Protein AF-E5FCL6-F1 (afdb_monomer_lite)

Organism: Trichomonas vaginalis (NCBI:txid5722)

pLDDT: mean 92.23, std 3.63, range [74.81, 96.56]

Structure (mmCIF, N/CA/C/O backbone):
data_AF-E5FCL6-F1
#
_entry.id   AF-E5FCL6-F1
#
loop_
_atom_site.group_PDB
_atom_site.id
_atom_site.type_symbol
_atom_site.label_atom_id
_atom_site.label_alt_id
_atom_site.label_comp_id
_atom_site.label_asym_id
_atom_site.label_entity_id
_atom_site.label_seq_id
_atom_site.pdbx_PDB_ins_code
_atom_site.Cartn_x
_atom_site.Cartn_y
_atom_site.Cartn_z
_atom_site.occupancy
_atom_site.B_iso_or_equiv
_atom_site.auth_seq_id
_atom_site.auth_comp_id
_atom_site.auth_asym_id
_atom_site.auth_atom_id
_atom_site.pdbx_PDB_model_num
ATOM 1 N N . PRO A 1 1 ? 8.773 -12.853 6.997 1.00 82.12 1 PRO A N 1
ATOM 2 C CA . PRO A 1 1 ? 8.420 -11.426 6.879 1.00 82.12 1 PRO A CA 1
ATOM 3 C C . PRO A 1 1 ? 9.225 -10.743 5.768 1.00 82.12 1 PRO A C 1
ATOM 5 O O . PRO A 1 1 ? 10.446 -10.864 5.722 1.00 82.12 1 PRO A O 1
ATOM 8 N N . THR A 1 2 ? 8.526 -10.045 4.883 1.00 87.75 2 THR A N 1
ATOM 9 C CA . THR A 1 2 ? 9.073 -9.213 3.814 1.00 87.75 2 THR A CA 1
ATOM 10 C C . THR A 1 2 ? 9.007 -7.752 4.248 1.00 87.75 2 THR A C 1
ATOM 12 O O . THR A 1 2 ? 8.048 -7.330 4.899 1.00 87.75 2 THR A O 1
ATOM 15 N N . LEU A 1 3 ? 10.041 -6.982 3.911 1.00 92.31 3 LEU A N 1
ATOM 16 C CA . LEU A 1 3 ? 10.033 -5.534 4.080 1.00 92.31 3 LEU A CA 1
ATOM 17 C C . LEU A 1 3 ? 9.366 -4.902 2.860 1.00 92.31 3 LEU A C 1
ATOM 19 O O . LEU A 1 3 ? 9.896 -4.984 1.755 1.00 92.31 3 LEU A O 1
ATOM 23 N N . ILE A 1 4 ? 8.215 -4.271 3.061 1.00 92.44 4 I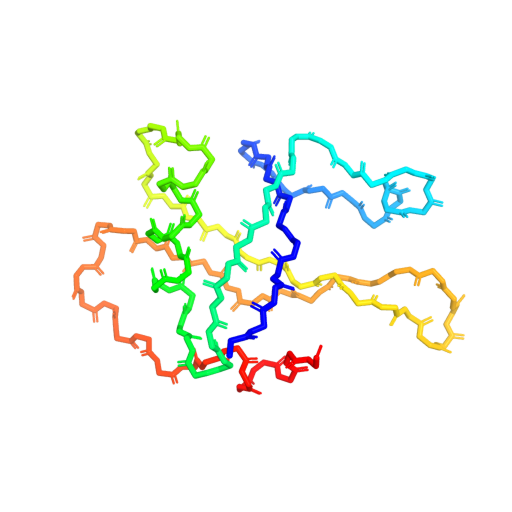LE A N 1
ATOM 24 C CA . ILE A 1 4 ? 7.489 -3.549 2.020 1.00 92.44 4 ILE A CA 1
ATOM 25 C C . ILE A 1 4 ? 7.795 -2.064 2.153 1.00 92.44 4 ILE A C 1
ATOM 27 O O . ILE A 1 4 ? 7.647 -1.478 3.227 1.00 92.44 4 ILE A O 1
ATOM 31 N N . ARG A 1 5 ? 8.200 -1.450 1.043 1.00 94.25 5 ARG A N 1
ATOM 32 C CA . ARG A 1 5 ? 8.307 0.002 0.922 1.00 94.25 5 ARG A CA 1
ATOM 33 C C . ARG A 1 5 ? 6.960 0.551 0.467 1.00 94.25 5 ARG A C 1
ATOM 35 O O . ARG A 1 5 ? 6.436 0.132 -0.560 1.00 94.25 5 ARG A O 1
ATOM 42 N N . THR A 1 6 ? 6.399 1.460 1.249 1.00 94.19 6 THR A N 1
ATOM 43 C CA . THR A 1 6 ? 5.073 2.042 1.023 1.00 94.19 6 THR A CA 1
ATOM 44 C C . THR A 1 6 ? 5.189 3.543 0.817 1.00 94.19 6 THR A C 1
ATOM 46 O O . THR A 1 6 ? 5.989 4.202 1.481 1.00 94.19 6 THR A O 1
ATOM 49 N N . PHE A 1 7 ? 4.375 4.068 -0.092 1.00 95.06 7 PHE A N 1
ATOM 50 C CA . PHE A 1 7 ? 4.265 5.489 -0.413 1.00 95.06 7 PHE A CA 1
ATOM 51 C C . PHE A 1 7 ? 2.812 5.898 -0.221 1.00 95.06 7 PHE A C 1
ATOM 53 O O . PHE A 1 7 ? 1.914 5.116 -0.543 1.00 95.06 7 PHE A O 1
ATOM 60 N N . PHE A 1 8 ? 2.569 7.084 0.325 1.00 92.00 8 PHE A N 1
ATOM 61 C CA . PHE A 1 8 ? 1.216 7.513 0.666 1.00 92.00 8 PHE A CA 1
ATOM 62 C C . PHE A 1 8 ? 0.995 8.982 0.342 1.00 92.00 8 PHE A C 1
ATOM 64 O O . PHE A 1 8 ? 1.825 9.846 0.611 1.00 92.00 8 PHE A O 1
ATOM 71 N N . GLN A 1 9 ? -0.191 9.251 -0.189 1.00 93.25 9 GLN A N 1
ATOM 72 C CA . GLN A 1 9 ? -0.656 10.569 -0.573 1.00 93.25 9 GLN A CA 1
ATOM 73 C C . GLN A 1 9 ? -2.121 10.709 -0.156 1.00 93.25 9 GLN A C 1
ATOM 75 O O . GLN A 1 9 ? -2.874 9.735 -0.126 1.00 93.25 9 GLN A O 1
ATOM 80 N N . LYS A 1 10 ? -2.514 11.928 0.218 1.00 92.50 10 LYS A N 1
ATOM 81 C CA . LYS A 1 10 ? -3.903 12.243 0.545 1.00 92.50 10 LYS A CA 1
ATOM 82 C C . LYS A 1 10 ? -4.683 12.529 -0.741 1.00 92.50 10 LYS A C 1
ATOM 84 O O . LYS A 1 10 ? -4.160 13.179 -1.644 1.00 92.50 10 LYS A O 1
ATOM 89 N N . ASP A 1 11 ? -5.925 12.061 -0.794 1.00 91.06 11 ASP A N 1
ATOM 90 C CA . ASP A 1 11 ? -6.924 12.308 -1.844 1.00 91.06 11 ASP A CA 1
ATOM 91 C C . ASP A 1 11 ? -6.625 11.701 -3.234 1.00 91.06 11 ASP A C 1
ATOM 93 O O . ASP A 1 11 ? -7.557 11.530 -4.012 1.00 91.06 11 ASP A O 1
ATOM 97 N N . ASN A 1 12 ? -5.375 11.341 -3.559 1.00 93.12 12 ASN A N 1
ATOM 98 C CA . ASN A 1 12 ? -4.975 10.750 -4.846 1.00 93.12 12 ASN A CA 1
ATOM 99 C C . ASN A 1 12 ? -3.794 9.772 -4.707 1.00 93.12 12 ASN A C 1
ATOM 101 O O . ASN A 1 12 ? -3.120 9.748 -3.680 1.00 93.12 12 ASN A O 1
ATOM 105 N N . HIS A 1 13 ? -3.517 9.006 -5.769 1.00 95.50 13 HIS A N 1
ATOM 106 C CA . HIS A 1 13 ? -2.291 8.215 -5.913 1.00 95.50 13 HIS A CA 1
ATOM 107 C C . HIS A 1 13 ? -1.184 8.998 -6.625 1.00 95.50 13 HIS A C 1
ATOM 109 O O . HIS A 1 13 ? -1.461 9.803 -7.516 1.00 95.50 13 HIS A O 1
ATOM 115 N N . HIS A 1 14 ? 0.064 8.665 -6.292 1.00 95.19 14 HIS A N 1
ATOM 116 C CA . HIS A 1 14 ? 1.235 9.055 -7.072 1.00 95.19 14 HIS A CA 1
ATOM 117 C C . HIS A 1 14 ? 1.114 8.584 -8.523 1.00 95.19 14 HIS A C 1
ATOM 119 O O . HIS A 1 14 ? 0.502 7.556 -8.814 1.00 95.19 14 HIS A O 1
ATOM 125 N N . THR A 1 15 ? 1.744 9.309 -9.437 1.00 93.69 15 THR A N 1
ATOM 126 C CA . THR A 1 15 ? 1.825 8.919 -10.845 1.00 93.69 15 THR A CA 1
ATOM 127 C C . THR A 1 15 ? 3.056 8.056 -11.116 1.00 93.69 15 THR A C 1
ATOM 129 O O . THR A 1 15 ? 4.098 8.215 -10.485 1.00 93.69 15 THR A O 1
ATOM 132 N N . VAL A 1 16 ? 2.982 7.181 -12.124 1.00 93.25 16 VAL A N 1
ATOM 133 C CA . VAL A 1 16 ? 4.118 6.356 -12.588 1.00 93.25 16 VAL A CA 1
ATOM 134 C C . VAL A 1 16 ? 5.366 7.201 -12.896 1.00 93.25 16 VAL A C 1
ATOM 136 O O . VAL A 1 16 ? 6.490 6.775 -12.632 1.00 93.25 16 VAL A O 1
ATOM 139 N N . ALA A 1 17 ? 5.175 8.413 -13.425 1.00 90.75 17 ALA A N 1
ATOM 140 C CA . ALA A 1 17 ? 6.260 9.321 -13.786 1.00 90.75 17 ALA A CA 1
ATOM 141 C C . ALA A 1 17 ? 7.084 9.792 -12.576 1.00 90.75 17 ALA A C 1
ATOM 143 O O . ALA A 1 17 ? 8.277 10.057 -12.727 1.00 90.75 17 ALA A O 1
ATOM 144 N N . GLU A 1 18 ? 6.481 9.871 -11.386 1.00 91.94 18 GLU A N 1
ATOM 145 C CA . GLU A 1 18 ? 7.200 10.237 -10.161 1.00 91.94 18 GLU A CA 1
ATOM 146 C C . GLU A 1 18 ? 8.259 9.178 -9.835 1.00 91.94 18 GLU A C 1
ATOM 148 O O . GLU A 1 18 ? 9.430 9.516 -9.683 1.00 91.94 18 GLU A O 1
ATOM 153 N N . PHE A 1 19 ? 7.903 7.891 -9.906 1.00 91.31 19 PHE A N 1
ATOM 154 C CA . PHE A 1 19 ? 8.816 6.769 -9.644 1.00 91.31 19 PHE A CA 1
ATOM 155 C C . PHE A 1 19 ? 10.003 6.680 -10.617 1.00 91.31 19 PHE A C 1
ATOM 157 O O . PHE A 1 19 ? 10.999 6.023 -10.314 1.00 91.31 19 PHE A O 1
ATOM 164 N N . ALA A 1 20 ? 9.924 7.320 -11.787 1.00 85.88 20 ALA A N 1
ATOM 165 C CA . ALA A 1 20 ? 10.994 7.300 -12.783 1.00 85.88 20 ALA A CA 1
ATOM 166 C C . ALA A 1 20 ? 12.165 8.246 -12.455 1.00 85.88 20 ALA A C 1
ATOM 168 O O . ALA A 1 20 ? 13.273 8.013 -12.934 1.00 85.88 20 ALA A O 1
ATOM 169 N N . LYS A 1 21 ? 11.937 9.311 -11.671 1.00 80.88 21 LYS A N 1
ATOM 170 C CA . LYS A 1 21 ? 12.989 10.268 -11.279 1.00 80.88 21 LYS A CA 1
ATOM 171 C C . LYS A 1 21 ? 13.509 9.989 -9.878 1.00 80.88 21 LYS A C 1
ATOM 173 O O . LYS A 1 21 ? 14.685 9.691 -9.703 1.00 80.88 21 LYS A O 1
ATOM 178 N N . GLU A 1 22 ? 12.621 10.110 -8.900 1.00 84.56 22 GLU A N 1
ATOM 179 C CA . GLU A 1 22 ? 12.903 9.952 -7.478 1.00 84.56 22 GLU A CA 1
ATOM 180 C C . GLU A 1 22 ? 11.683 9.308 -6.826 1.00 84.56 22 GLU A C 1
ATOM 182 O O . GLU A 1 22 ? 10.546 9.617 -7.172 1.00 84.56 22 GLU A O 1
ATOM 187 N N . PHE A 1 23 ? 11.899 8.397 -5.881 1.00 88.19 23 PHE A N 1
ATOM 188 C CA . PHE A 1 23 ? 10.778 7.776 -5.186 1.00 88.19 23 PHE A CA 1
ATOM 189 C C . PHE A 1 23 ? 9.966 8.831 -4.412 1.00 88.19 23 PHE A C 1
ATOM 191 O O . PHE A 1 23 ? 10.576 9.666 -3.736 1.00 88.19 23 PHE A O 1
ATOM 198 N N . PRO A 1 24 ? 8.619 8.805 -4.485 1.00 91.31 24 PRO A N 1
ATOM 199 C CA . PRO A 1 24 ? 7.792 9.810 -3.831 1.00 91.31 24 PRO A CA 1
ATOM 200 C C . PRO A 1 24 ? 7.981 9.863 -2.313 1.00 91.31 24 PRO A C 1
ATOM 202 O O . PRO A 1 24 ? 8.410 8.903 -1.677 1.00 91.31 24 PRO A O 1
ATOM 205 N N . SER A 1 25 ? 7.611 10.998 -1.724 1.00 89.56 25 SER A N 1
ATOM 206 C CA . SER A 1 25 ? 7.538 11.190 -0.275 1.00 89.56 25 SER A CA 1
ATOM 207 C C . SER A 1 25 ? 6.141 11.677 0.114 1.00 89.56 25 SER A C 1
ATOM 209 O O . SER A 1 25 ? 5.543 12.442 -0.647 1.00 89.56 25 SER A O 1
ATOM 211 N N . PRO A 1 26 ?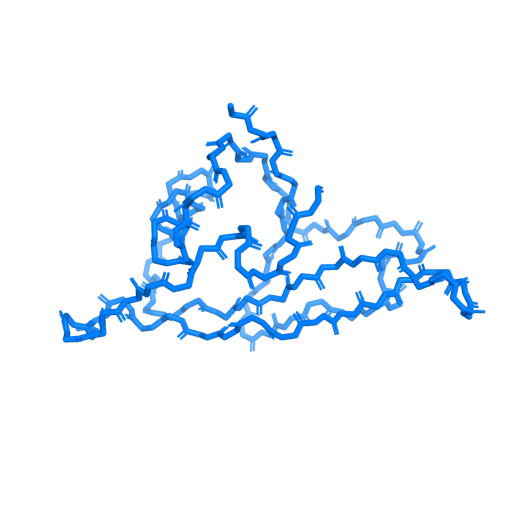 5.636 11.324 1.307 1.00 91.44 26 PRO A N 1
ATOM 212 C CA . PRO A 1 26 ? 6.285 10.520 2.352 1.00 91.44 26 PRO A CA 1
ATOM 213 C C . PRO A 1 26 ? 6.322 9.003 2.066 1.00 91.44 26 PRO A C 1
ATOM 215 O O . PRO A 1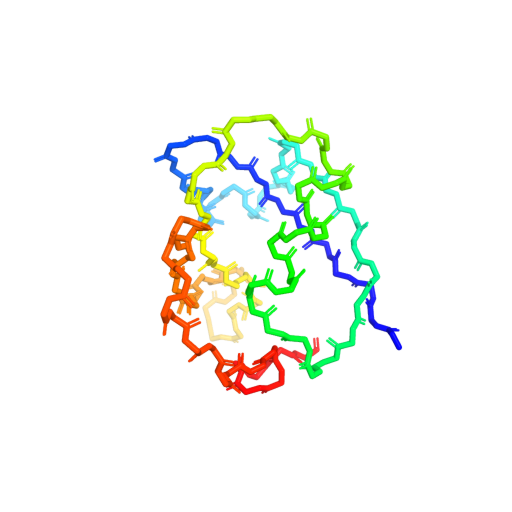 26 ? 5.438 8.451 1.412 1.00 91.44 26 PRO A O 1
ATOM 218 N N . GLU A 1 27 ? 7.350 8.332 2.598 1.00 93.00 27 GLU A N 1
ATOM 219 C CA . GLU A 1 27 ? 7.513 6.874 2.538 1.00 93.00 27 GLU A CA 1
ATOM 220 C C . GLU A 1 27 ? 7.544 6.235 3.933 1.00 93.00 27 GLU A C 1
ATOM 222 O O . GLU A 1 27 ? 7.913 6.871 4.923 1.00 93.00 27 GLU A O 1
ATOM 227 N N . ALA A 1 28 ? 7.188 4.954 4.010 1.00 92.44 28 ALA A N 1
ATOM 228 C CA . ALA A 1 28 ? 7.330 4.141 5.212 1.00 92.44 28 ALA A CA 1
ATOM 229 C C . ALA A 1 28 ? 7.699 2.700 4.860 1.00 92.44 28 ALA A C 1
ATOM 231 O O . ALA A 1 28 ? 7.308 2.167 3.818 1.00 92.44 28 ALA A O 1
ATOM 232 N N . TYR A 1 29 ? 8.416 2.053 5.772 1.00 93.69 29 TYR A N 1
ATOM 233 C CA . TYR A 1 29 ? 8.820 0.660 5.648 1.00 93.69 29 TYR A CA 1
ATOM 234 C C . TYR A 1 29 ? 7.989 -0.198 6.596 1.00 93.69 29 TYR A C 1
ATOM 236 O O . TYR A 1 29 ? 7.985 0.027 7.807 1.00 93.69 29 TYR A O 1
ATOM 244 N N . VAL A 1 30 ? 7.285 -1.178 6.039 1.00 92.88 30 VAL A N 1
ATOM 245 C CA . VAL A 1 30 ? 6.375 -2.061 6.768 1.00 92.88 30 VAL A CA 1
ATOM 246 C C . VAL A 1 30 ? 6.893 -3.491 6.696 1.00 92.88 30 VAL A C 1
ATOM 248 O O . VAL A 1 30 ? 7.074 -4.038 5.612 1.00 92.88 30 VAL A O 1
ATOM 251 N N . TYR A 1 31 ? 7.107 -4.117 7.852 1.00 93.00 31 TYR A N 1
ATOM 252 C CA . TYR A 1 31 ? 7.358 -5.555 7.922 1.00 93.00 31 TYR A CA 1
ATOM 253 C C . TYR A 1 31 ? 6.028 -6.302 7.947 1.00 93.00 31 TYR A C 1
ATOM 255 O O . TYR A 1 31 ? 5.235 -6.117 8.869 1.00 93.00 31 TYR A O 1
ATOM 263 N N . THR A 1 32 ? 5.799 -7.162 6.958 1.00 93.38 32 THR A N 1
ATOM 264 C CA . THR A 1 32 ? 4.592 -7.994 6.888 1.00 93.38 32 THR A CA 1
ATOM 265 C C . THR A 1 32 ? 4.889 -9.360 6.273 1.00 93.38 32 THR A C 1
ATOM 267 O O . THR A 1 32 ? 6.022 -9.651 5.891 1.00 93.38 32 THR A O 1
ATOM 270 N N . TRP A 1 33 ? 3.895 -10.233 6.216 1.00 93.12 33 TRP A N 1
ATOM 271 C CA . TRP A 1 33 ? 3.965 -11.532 5.556 1.00 93.12 33 TRP A CA 1
ATOM 272 C C . TRP A 1 33 ? 3.176 -11.505 4.242 1.00 93.12 33 TRP A C 1
ATOM 274 O O . TRP A 1 33 ? 2.371 -10.603 4.015 1.00 93.12 33 TRP A O 1
ATOM 284 N N . LYS A 1 34 ? 3.450 -12.459 3.345 1.00 91.31 34 LYS A N 1
ATOM 285 C CA . LYS A 1 34 ? 2.795 -12.520 2.027 1.00 91.31 34 LYS A CA 1
ATOM 286 C C . LYS A 1 34 ? 1.313 -12.908 2.117 1.00 91.31 34 LYS A C 1
ATOM 288 O O . LYS A 1 34 ? 0.544 -12.581 1.223 1.00 91.31 34 LYS A O 1
ATOM 293 N N . ASP A 1 35 ? 0.906 -13.544 3.209 1.00 93.69 35 ASP A N 1
ATOM 294 C CA . ASP A 1 35 ? -0.481 -13.895 3.519 1.00 93.69 35 ASP A CA 1
ATOM 295 C C . ASP A 1 35 ? -1.288 -12.728 4.116 1.00 93.69 35 ASP A C 1
ATOM 297 O O . ASP A 1 35 ? -2.476 -12.886 4.376 1.00 93.69 35 ASP A O 1
ATOM 301 N N . ALA A 1 36 ? -0.689 -11.545 4.291 1.00 94.50 36 ALA A N 1
ATOM 302 C CA . ALA A 1 36 ? -1.410 -10.377 4.782 1.00 94.50 36 ALA A CA 1
ATOM 303 C C . ALA A 1 36 ? -2.437 -9.865 3.761 1.00 94.50 36 ALA A C 1
ATOM 305 O O . ALA A 1 36 ? -2.156 -9.768 2.563 1.00 94.50 36 ALA A O 1
ATOM 306 N N . THR A 1 37 ? -3.608 -9.476 4.255 1.00 95.69 37 THR A N 1
ATOM 307 C CA . THR A 1 37 ? -4.671 -8.798 3.492 1.00 95.69 37 THR A CA 1
ATOM 308 C C . THR A 1 37 ? -4.436 -7.284 3.410 1.00 95.69 37 THR A C 1
ATOM 310 O O . THR A 1 37 ? -3.653 -6.716 4.183 1.00 95.69 37 THR A O 1
ATOM 313 N N . LEU A 1 38 ? -5.135 -6.581 2.508 1.00 95.50 38 LEU A N 1
ATOM 314 C CA . LEU A 1 38 ? -5.041 -5.117 2.421 1.00 95.50 38 LEU A CA 1
ATOM 315 C C . LEU A 1 38 ? -5.612 -4.442 3.677 1.00 95.50 38 LEU A C 1
ATOM 317 O O . LEU A 1 38 ? -5.091 -3.415 4.117 1.00 95.50 38 LEU A O 1
ATOM 321 N N . ARG A 1 39 ? -6.629 -5.028 4.315 1.00 95.12 39 ARG A N 1
ATOM 322 C CA . ARG A 1 39 ? -7.151 -4.579 5.614 1.00 95.12 39 ARG A CA 1
ATOM 323 C C . ARG A 1 39 ? -6.101 -4.657 6.724 1.00 95.12 39 ARG A C 1
ATOM 325 O O . ARG A 1 39 ? -5.910 -3.684 7.455 1.00 95.12 39 ARG A O 1
ATOM 332 N N . GLU A 1 40 ? -5.380 -5.767 6.854 1.00 94.19 40 GLU A N 1
ATOM 333 C CA . GLU A 1 40 ? -4.296 -5.883 7.845 1.00 94.19 40 GLU A CA 1
ATOM 334 C C . GLU A 1 40 ? -3.145 -4.917 7.544 1.00 94.19 40 GLU A C 1
ATOM 336 O O . GLU A 1 40 ? -2.596 -4.271 8.452 1.00 94.19 40 GLU A O 1
ATOM 341 N N . LEU A 1 41 ? -2.818 -4.766 6.258 1.00 94.50 41 LEU A N 1
ATOM 342 C CA . LEU A 1 41 ? -1.824 -3.808 5.798 1.00 94.50 41 LEU A CA 1
ATOM 343 C C . LEU A 1 41 ? -2.247 -2.366 6.118 1.00 94.50 41 LEU A C 1
ATOM 345 O O . LEU A 1 41 ? -1.418 -1.590 6.591 1.00 94.50 41 LEU A O 1
ATOM 349 N N . SER A 1 42 ? -3.532 -2.031 5.971 1.00 94.69 42 SER A N 1
ATOM 350 C CA . SER A 1 42 ? -4.099 -0.713 6.291 1.00 94.69 42 SER A CA 1
ATOM 351 C C . SER A 1 42 ? -3.808 -0.313 7.734 1.00 94.69 42 SER A C 1
ATOM 353 O O . SER A 1 42 ? -3.209 0.733 7.985 1.00 94.69 42 SER A O 1
ATOM 355 N N . TYR A 1 43 ? -4.150 -1.172 8.699 1.00 94.06 43 TYR A N 1
ATOM 356 C CA . TYR A 1 43 ? -3.894 -0.886 10.113 1.00 94.06 43 TYR A CA 1
ATOM 357 C C . TYR A 1 43 ? -2.402 -0.733 10.419 1.00 94.06 43 TYR A C 1
ATOM 359 O O . TYR A 1 43 ? -2.012 0.069 11.273 1.00 94.06 43 TYR A O 1
ATOM 367 N N . THR A 1 44 ? -1.554 -1.492 9.729 1.00 94.31 44 THR A N 1
ATOM 368 C CA . THR A 1 44 ? -0.103 -1.425 9.912 1.00 94.31 44 THR A CA 1
ATOM 369 C C . THR A 1 44 ? 0.484 -0.140 9.332 1.00 94.31 44 THR A C 1
ATOM 371 O O . THR A 1 44 ? 1.290 0.510 10.003 1.00 94.31 44 THR A O 1
ATOM 374 N N . ILE A 1 45 ? 0.038 0.283 8.148 1.00 93.88 45 ILE A N 1
ATOM 375 C CA . ILE A 1 45 ? 0.438 1.550 7.524 1.00 93.88 45 ILE A CA 1
ATOM 376 C C . ILE A 1 45 ? 0.006 2.732 8.390 1.00 93.88 45 ILE A C 1
ATOM 378 O O . ILE A 1 45 ? 0.846 3.565 8.718 1.00 93.88 45 ILE A O 1
ATOM 382 N N . ILE A 1 46 ? -1.258 2.779 8.829 1.00 94.69 46 ILE A N 1
ATOM 383 C CA . ILE A 1 46 ? -1.785 3.877 9.659 1.00 94.69 46 ILE A CA 1
ATOM 384 C C . ILE A 1 46 ? -0.929 4.070 10.913 1.00 94.69 46 ILE A C 1
ATOM 386 O O . ILE A 1 46 ? -0.525 5.191 11.221 1.00 94.69 46 ILE A O 1
ATOM 390 N N . ARG A 1 47 ? -0.589 2.975 11.609 1.00 93.81 47 ARG A N 1
ATOM 391 C CA . ARG A 1 47 ? 0.279 3.021 12.796 1.00 93.81 47 ARG A CA 1
ATOM 392 C C . ARG A 1 47 ? 1.702 3.473 12.468 1.00 93.81 47 ARG A C 1
ATOM 394 O O . ARG A 1 47 ? 2.265 4.276 13.207 1.00 93.81 47 ARG A O 1
ATOM 401 N N . THR A 1 48 ? 2.280 2.963 11.382 1.00 91.88 48 THR A N 1
ATOM 402 C CA . THR A 1 48 ? 3.681 3.224 11.009 1.00 91.88 48 THR A CA 1
ATOM 403 C C . THR A 1 48 ? 3.878 4.662 10.531 1.00 91.88 48 THR A C 1
ATOM 405 O O . THR A 1 48 ? 4.801 5.342 10.974 1.00 91.88 48 THR A O 1
ATOM 408 N N . ALA A 1 49 ? 2.975 5.147 9.680 1.00 90.12 49 ALA A N 1
ATOM 409 C CA . ALA A 1 49 ? 2.985 6.501 9.136 1.00 90.12 49 ALA A CA 1
ATOM 410 C C . ALA A 1 49 ? 2.303 7.535 10.055 1.00 90.12 49 ALA A C 1
ATOM 412 O O . ALA A 1 49 ? 2.282 8.719 9.728 1.00 90.12 49 ALA A O 1
ATOM 413 N N . LYS A 1 50 ? 1.771 7.107 11.212 1.00 91.81 50 LYS A N 1
ATOM 414 C CA . LYS A 1 50 ? 1.062 7.950 12.195 1.00 91.81 50 LYS A CA 1
ATOM 415 C C . LYS A 1 50 ? -0.069 8.771 11.563 1.00 91.81 50 LYS A C 1
ATOM 417 O O . LYS A 1 50 ? -0.240 9.948 11.877 1.00 91.81 50 LYS A O 1
ATOM 422 N N . LEU A 1 51 ? -0.821 8.148 10.659 1.00 90.56 51 LEU A N 1
ATOM 423 C CA . LEU A 1 51 ? -1.950 8.790 9.991 1.00 90.56 51 LEU A CA 1
ATOM 424 C C . LEU A 1 51 ? -3.135 8.884 10.961 1.00 90.56 51 LEU A C 1
ATOM 426 O O . LEU A 1 51 ? -3.416 7.934 11.692 1.00 90.56 51 LEU A O 1
ATOM 430 N N . SER A 1 52 ? -3.834 10.017 10.963 1.00 91.31 52 SER A N 1
ATOM 431 C CA . SER A 1 52 ? -5.052 10.232 11.751 1.00 91.31 52 SER A CA 1
ATOM 432 C C . SER A 1 52 ? -6.263 10.416 10.839 1.00 91.31 52 SER A C 1
ATOM 434 O O . SER A 1 52 ? -6.120 10.807 9.682 1.00 91.31 52 SER A O 1
ATOM 436 N N . ASP A 1 53 ? -7.452 10.121 11.369 1.00 90.62 53 ASP A N 1
ATOM 437 C CA . ASP A 1 53 ? -8.746 10.368 10.711 1.00 90.62 53 ASP A CA 1
ATOM 438 C C . ASP A 1 53 ? -8.896 9.717 9.323 1.00 90.62 53 ASP A C 1
ATOM 440 O O . ASP A 1 53 ? -9.605 10.215 8.446 1.00 90.62 53 ASP A O 1
ATOM 444 N N . VAL A 1 54 ? -8.226 8.580 9.116 1.00 94.38 54 VAL A N 1
ATOM 445 C CA . VAL A 1 54 ? -8.308 7.814 7.872 1.00 94.38 54 VAL A CA 1
ATOM 446 C C . VAL A 1 54 ? -9.565 6.951 7.895 1.00 94.38 54 VAL A C 1
ATOM 448 O O . VAL A 1 54 ? -9.719 6.111 8.776 1.00 94.38 54 VAL A O 1
ATOM 451 N N . LYS A 1 55 ? -10.447 7.154 6.914 1.00 94.94 55 LYS A N 1
ATOM 452 C CA . LYS A 1 55 ? -11.663 6.347 6.708 1.00 94.94 55 LYS A CA 1
ATOM 453 C C . LYS A 1 55 ? -11.467 5.285 5.633 1.00 94.94 55 LYS A C 1
ATOM 455 O O . LYS A 1 55 ? -11.886 4.147 5.793 1.00 94.94 55 LYS A O 1
ATOM 460 N N . THR A 1 56 ? -10.784 5.663 4.557 1.00 95.62 56 THR A N 1
ATOM 461 C CA . THR A 1 56 ? -10.575 4.821 3.380 1.00 95.62 56 THR A CA 1
ATOM 462 C C . THR A 1 56 ? -9.108 4.811 2.971 1.00 95.62 56 THR A C 1
ATOM 464 O O . THR A 1 56 ? -8.468 5.864 2.974 1.00 95.62 56 THR A O 1
ATOM 467 N N . LEU A 1 57 ? -8.590 3.652 2.562 1.00 96.12 57 LEU A N 1
ATOM 468 C CA . LEU A 1 57 ? -7.287 3.528 1.905 1.00 96.12 57 LEU A CA 1
ATOM 469 C C . LEU A 1 57 ? -7.449 2.830 0.561 1.00 96.12 57 LEU A C 1
ATOM 471 O O . LEU A 1 57 ? -7.937 1.706 0.504 1.00 96.12 57 LEU A O 1
ATOM 475 N N . SER A 1 58 ? -6.995 3.469 -0.510 1.00 96.38 58 SER A N 1
ATOM 476 C CA . SER A 1 58 ? -6.852 2.840 -1.820 1.00 96.38 58 SER A CA 1
ATOM 477 C C . SER A 1 58 ? -5.425 2.324 -2.006 1.00 96.38 58 SER A C 1
ATOM 479 O O . SER A 1 58 ? -4.460 2.935 -1.540 1.00 96.38 58 SER A O 1
ATOM 481 N N . PHE A 1 59 ? -5.280 1.189 -2.686 1.00 96.44 59 PHE A N 1
ATOM 482 C CA . PHE A 1 59 ? -4.014 0.481 -2.838 1.00 96.44 59 PHE A CA 1
ATOM 483 C C . PHE A 1 59 ? -3.646 0.311 -4.311 1.00 96.44 59 PHE A C 1
ATOM 485 O O . PHE A 1 59 ? -4.427 -0.193 -5.117 1.00 96.44 59 PHE A O 1
ATOM 492 N N . MET A 1 60 ? -2.411 0.691 -4.634 1.00 96.56 60 MET A N 1
ATOM 493 C CA . MET A 1 60 ? -1.769 0.442 -5.922 1.00 96.56 60 MET A CA 1
ATOM 494 C C . MET A 1 60 ? -0.449 -0.285 -5.673 1.00 96.56 60 MET A C 1
ATOM 496 O O . MET A 1 60 ? 0.317 0.112 -4.794 1.00 96.56 60 MET A O 1
ATOM 500 N N . MET A 1 61 ? -0.164 -1.319 -6.458 1.00 95.31 61 MET A N 1
ATOM 501 C CA . MET A 1 61 ? 1.148 -1.957 -6.498 1.00 95.31 61 MET A CA 1
ATOM 502 C C . MET A 1 61 ? 1.991 -1.312 -7.589 1.00 95.31 61 MET A C 1
ATOM 504 O O . MET A 1 61 ? 1.537 -1.184 -8.724 1.00 95.31 61 MET A O 1
ATOM 508 N N . VAL A 1 62 ? 3.220 -0.929 -7.255 1.00 94.56 62 VAL A N 1
ATOM 509 C CA . VAL A 1 62 ? 4.185 -0.399 -8.222 1.00 94.56 62 VAL A CA 1
ATOM 510 C C . VAL A 1 62 ? 5.199 -1.486 -8.526 1.00 94.56 62 VAL A C 1
ATOM 512 O O . VAL A 1 62 ? 5.912 -1.926 -7.626 1.00 94.56 62 VAL A O 1
ATOM 515 N N . ILE A 1 63 ? 5.269 -1.911 -9.785 1.00 93.75 63 ILE A N 1
ATOM 516 C CA . ILE A 1 63 ? 6.202 -2.950 -10.236 1.00 93.75 63 ILE A CA 1
ATOM 517 C C . ILE A 1 63 ? 6.985 -2.473 -11.463 1.00 93.75 63 ILE A C 1
ATOM 519 O O . ILE A 1 63 ? 6.508 -1.599 -12.195 1.00 93.75 63 ILE A O 1
ATOM 523 N N . PRO A 1 64 ? 8.181 -3.025 -11.722 1.00 93.12 64 PRO A N 1
ATOM 524 C CA . PRO A 1 64 ? 8.893 -2.761 -12.963 1.00 93.12 64 PRO A CA 1
ATOM 525 C C . PRO A 1 64 ? 8.044 -3.143 -14.182 1.00 93.12 64 PRO A C 1
ATOM 527 O O . PRO A 1 64 ? 7.416 -4.206 -14.220 1.00 93.12 64 PRO A O 1
ATOM 530 N N . ASN A 1 65 ? 8.033 -2.288 -15.203 1.00 93.62 65 ASN A N 1
ATOM 531 C CA . ASN A 1 65 ? 7.485 -2.649 -16.505 1.00 93.62 65 ASN A CA 1
ATOM 532 C C . ASN A 1 65 ? 8.591 -3.315 -17.330 1.00 93.62 65 ASN A C 1
ATOM 534 O O . ASN A 1 65 ? 9.469 -2.647 -17.870 1.00 93.62 65 ASN A O 1
ATOM 538 N N . MET A 1 66 ? 8.562 -4.647 -17.404 1.00 90.75 66 MET A N 1
ATOM 539 C CA . MET A 1 66 ? 9.600 -5.429 -18.088 1.00 90.75 66 MET A CA 1
ATOM 540 C C . MET A 1 66 ? 9.539 -5.306 -19.619 1.00 90.75 66 MET A C 1
ATOM 542 O O . MET A 1 66 ? 10.514 -5.639 -20.287 1.00 90.75 66 MET A O 1
ATOM 546 N N . THR A 1 67 ? 8.418 -4.831 -20.173 1.00 92.06 67 THR A N 1
ATOM 547 C CA . THR A 1 67 ? 8.211 -4.690 -21.622 1.00 92.06 67 THR A CA 1
ATOM 548 C C . THR A 1 67 ? 8.664 -3.322 -22.121 1.00 92.06 67 THR A C 1
ATOM 550 O O . THR A 1 67 ? 9.416 -3.235 -23.087 1.00 92.06 67 THR A O 1
ATOM 553 N N . GLU A 1 68 ? 8.212 -2.250 -21.470 1.00 90.00 68 GLU A N 1
ATOM 554 C CA . GLU A 1 68 ? 8.460 -0.866 -21.911 1.00 90.00 68 GLU A CA 1
ATOM 555 C C . GLU A 1 68 ? 9.617 -0.197 -21.150 1.00 90.00 68 GLU A C 1
ATOM 557 O O . GLU A 1 68 ? 10.087 0.872 -21.539 1.00 90.00 68 GLU A O 1
ATOM 562 N N . GLY A 1 69 ? 10.104 -0.831 -20.079 1.00 88.88 69 GLY A N 1
ATOM 563 C CA . GLY A 1 69 ? 11.009 -0.214 -19.117 1.00 88.88 69 GLY A CA 1
ATOM 564 C C . GLY A 1 69 ? 10.279 0.734 -18.158 1.00 88.88 69 GLY A C 1
ATOM 565 O O . GLY A 1 69 ? 9.127 1.114 -18.359 1.00 88.88 69 GLY A O 1
ATOM 566 N N . GLY A 1 70 ? 10.954 1.125 -17.077 1.00 91.50 70 GLY A N 1
ATOM 567 C CA . GLY A 1 70 ? 10.368 1.988 -16.049 1.00 91.50 70 GLY A CA 1
ATOM 568 C C . GLY A 1 70 ? 9.412 1.240 -15.119 1.00 91.50 70 GLY A C 1
ATOM 569 O O . GLY A 1 70 ? 9.690 0.112 -14.706 1.00 91.50 70 GLY A O 1
ATOM 570 N N . TRP A 1 71 ? 8.302 1.884 -14.764 1.00 93.94 71 TRP A N 1
ATOM 571 C CA . TRP A 1 71 ? 7.359 1.406 -13.752 1.00 93.94 71 TRP A CA 1
ATOM 572 C C . TRP A 1 71 ? 5.948 1.287 -14.322 1.00 93.94 71 TRP A C 1
ATOM 574 O O . TRP A 1 71 ? 5.586 1.979 -15.269 1.00 93.94 71 TRP A O 1
ATOM 584 N N . GLN A 1 72 ? 5.138 0.434 -13.713 1.00 94.75 72 GLN A N 1
ATOM 585 C CA . GLN A 1 72 ? 3.700 0.351 -13.943 1.00 94.75 72 GLN A CA 1
ATOM 586 C C . GLN A 1 72 ? 2.970 0.237 -12.605 1.00 94.75 72 GLN A C 1
ATOM 588 O O . GLN A 1 72 ? 3.554 -0.175 -11.599 1.00 94.75 72 GLN A O 1
ATOM 593 N N . MET A 1 73 ? 1.696 0.621 -12.604 1.00 94.62 73 MET A N 1
ATOM 594 C CA . MET A 1 73 ? 0.833 0.595 -11.429 1.00 94.62 73 MET A CA 1
ATOM 595 C C . MET A 1 73 ? -0.336 -0.356 -11.642 1.00 94.62 73 MET A C 1
ATOM 597 O O . MET A 1 73 ? -1.055 -0.243 -12.633 1.00 94.62 73 MET A O 1
ATOM 601 N N . LEU A 1 74 ? -0.531 -1.265 -10.692 1.00 95.00 74 LEU A N 1
ATOM 602 C CA . LEU A 1 74 ? -1.639 -2.211 -10.665 1.00 95.00 74 LEU A CA 1
ATOM 603 C C . LEU A 1 74 ? -2.587 -1.844 -9.526 1.00 95.00 74 LEU A C 1
ATOM 605 O O . LEU A 1 74 ? -2.158 -1.707 -8.382 1.00 95.00 74 LEU A O 1
ATOM 609 N N . ASN A 1 75 ? -3.873 -1.692 -9.830 1.00 95.06 75 ASN A N 1
ATOM 610 C CA . ASN A 1 75 ? -4.886 -1.410 -8.817 1.00 95.06 75 ASN A CA 1
ATOM 611 C C . ASN A 1 75 ? -5.187 -2.675 -8.006 1.00 95.06 75 ASN A C 1
ATOM 613 O O . ASN A 1 75 ? -5.580 -3.685 -8.586 1.00 95.06 75 ASN A O 1
ATOM 617 N N . LEU A 1 76 ? -5.015 -2.602 -6.684 1.00 94.75 76 LEU A N 1
ATOM 618 C CA . LEU A 1 76 ? -5.311 -3.708 -5.770 1.00 94.75 76 LEU A CA 1
ATOM 619 C C . LEU A 1 76 ? -6.694 -3.586 -5.128 1.00 94.75 76 LEU A C 1
ATOM 621 O O . LEU A 1 76 ? -7.267 -4.589 -4.725 1.00 94.75 76 LEU A O 1
ATOM 625 N N . GLY A 1 77 ? -7.241 -2.373 -5.036 1.00 94.12 77 GLY A N 1
ATOM 626 C CA . GLY A 1 77 ? -8.560 -2.130 -4.460 1.00 94.12 77 GLY A CA 1
ATOM 627 C C . GLY A 1 77 ? -8.584 -0.990 -3.452 1.00 94.12 77 GLY A C 1
ATOM 628 O O . GLY A 1 77 ? -7.666 -0.177 -3.351 1.00 94.12 77 GLY A O 1
ATOM 629 N N . THR A 1 78 ? -9.691 -0.889 -2.722 1.00 95.69 78 THR A N 1
ATOM 630 C CA . THR A 1 78 ? -9.912 0.140 -1.700 1.00 95.69 78 THR A CA 1
ATOM 631 C C . THR A 1 78 ? -10.548 -0.484 -0.471 1.00 95.69 78 THR A C 1
ATOM 633 O O . THR A 1 78 ? -11.497 -1.253 -0.585 1.00 95.69 78 THR A O 1
ATOM 636 N N . ILE A 1 79 ? -10.025 -0.122 0.695 1.00 96.44 79 ILE A N 1
ATOM 637 C CA . ILE A 1 79 ? -10.508 -0.540 2.003 1.00 96.44 79 ILE A CA 1
ATOM 638 C C . ILE A 1 79 ? -11.265 0.609 2.630 1.00 96.44 79 ILE A C 1
ATOM 640 O O . ILE A 1 79 ? -10.678 1.653 2.913 1.00 96.44 79 ILE A O 1
ATOM 644 N N . ASP A 1 80 ? -12.549 0.384 2.880 1.00 96.31 80 ASP A N 1
ATOM 645 C CA . ASP A 1 80 ? -13.314 1.159 3.843 1.00 96.31 80 ASP A CA 1
ATOM 646 C C . ASP A 1 80 ? -13.112 0.540 5.235 1.00 96.31 80 ASP A C 1
ATOM 648 O O . ASP A 1 80 ? -13.357 -0.651 5.463 1.00 96.31 80 ASP A O 1
ATOM 652 N N . LEU A 1 81 ? -12.578 1.335 6.161 1.00 94.12 81 LEU A N 1
ATOM 653 C CA . LEU A 1 81 ? -12.315 0.907 7.534 1.00 94.12 81 LEU A CA 1
ATOM 654 C C . LEU A 1 81 ? -13.585 0.900 8.390 1.00 94.12 81 LEU A C 1
ATOM 656 O O . LEU A 1 81 ? -13.585 0.271 9.447 1.00 94.12 81 LEU A O 1
ATOM 660 N N . GLU A 1 82 ? -14.645 1.581 7.951 1.00 93.81 82 GLU A N 1
ATOM 661 C CA . GLU A 1 82 ? -15.946 1.599 8.622 1.00 93.81 82 GLU A CA 1
ATOM 662 C C . GLU A 1 82 ? -16.827 0.410 8.180 1.00 93.81 82 GLU A C 1
ATOM 664 O O . GLU A 1 82 ? -17.737 0.012 8.913 1.00 93.81 82 GLU A O 1
ATOM 669 N N . ASP A 1 83 ? -16.531 -0.225 7.037 1.00 94.00 83 ASP A N 1
ATOM 670 C CA . ASP A 1 83 ? -17.255 -1.413 6.570 1.00 94.00 83 ASP A CA 1
ATOM 671 C C . ASP A 1 83 ? -16.815 -2.690 7.304 1.00 94.00 83 ASP A C 1
ATOM 673 O O . ASP A 1 83 ? -15.929 -3.433 6.881 1.00 94.00 83 ASP A O 1
ATOM 677 N N . MET A 1 84 ? -17.472 -2.999 8.416 1.00 85.50 84 MET A N 1
ATOM 678 C CA . MET A 1 84 ? -17.191 -4.210 9.195 1.00 85.50 84 MET A CA 1
ATOM 679 C C . MET A 1 84 ? -17.619 -5.516 8.503 1.00 85.50 84 MET A C 1
ATOM 681 O O . MET A 1 84 ? -17.230 -6.587 8.968 1.00 85.50 84 MET A O 1
ATOM 685 N N . ASN A 1 85 ? -18.390 -5.449 7.413 1.00 88.94 85 ASN A N 1
ATOM 686 C CA . ASN A 1 85 ? -18.877 -6.625 6.689 1.00 88.94 85 ASN A CA 1
ATOM 687 C C . ASN A 1 85 ? -17.953 -7.036 5.539 1.00 88.94 85 ASN A C 1
ATOM 689 O O . ASN A 1 85 ? -18.089 -8.148 5.024 1.00 88.94 85 ASN A O 1
ATOM 693 N N . LEU A 1 86 ? -17.016 -6.170 5.140 1.00 85.38 86 LEU A N 1
ATOM 694 C CA . LEU A 1 86 ? -16.016 -6.502 4.136 1.00 85.38 86 LEU A CA 1
ATOM 695 C C . LEU A 1 86 ? -15.093 -7.611 4.661 1.00 85.38 86 LEU A C 1
ATOM 697 O O . LEU A 1 86 ? -14.236 -7.385 5.521 1.00 85.38 86 LEU A O 1
ATOM 701 N N . VAL A 1 87 ? -15.269 -8.814 4.116 1.00 83.75 87 VAL A N 1
ATOM 702 C CA . VAL A 1 87 ? -14.373 -9.951 4.336 1.00 83.75 87 VAL A CA 1
ATOM 703 C C . VAL A 1 87 ? -13.364 -9.988 3.199 1.00 83.75 87 VAL A C 1
ATOM 705 O O . VAL A 1 87 ? -13.667 -10.434 2.092 1.00 83.75 87 VAL A O 1
ATOM 708 N N . GLU A 1 88 ? -12.152 -9.525 3.476 1.00 86.75 88 GLU A N 1
ATOM 709 C CA . GLU A 1 88 ? -11.043 -9.683 2.547 1.00 86.75 88 GLU A CA 1
ATOM 710 C C . GLU A 1 88 ? -10.432 -11.074 2.661 1.00 86.75 88 GLU A C 1
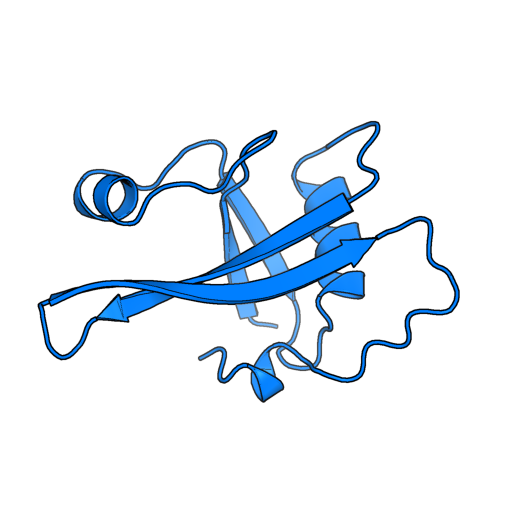ATOM 712 O O . GLU A 1 88 ? -10.093 -11.537 3.748 1.00 86.75 88 GLU A O 1
ATOM 717 N N . THR A 1 89 ? -10.286 -11.730 1.515 1.00 90.75 89 THR A N 1
ATOM 718 C CA . THR A 1 89 ? -9.644 -13.0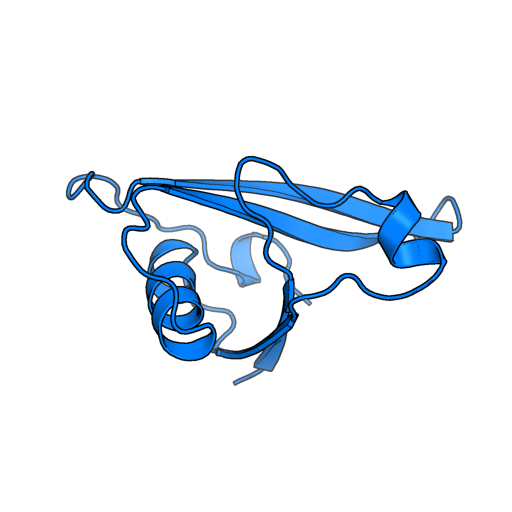48 1.407 1.00 90.75 89 THR A CA 1
ATOM 719 C C . THR A 1 89 ? -8.410 -13.018 0.515 1.00 90.75 89 THR A C 1
ATOM 721 O O . THR A 1 89 ? -7.574 -13.914 0.602 1.00 90.75 89 THR A O 1
ATOM 724 N N . THR A 1 90 ? -8.265 -11.981 -0.315 1.00 94.06 90 THR A N 1
ATOM 725 C CA . THR A 1 90 ? -7.098 -11.809 -1.175 1.00 94.06 90 THR A CA 1
ATOM 726 C C . THR A 1 90 ? -5.927 -11.279 -0.360 1.00 94.06 90 THR A C 1
ATOM 728 O O . THR A 1 90 ? -6.002 -10.221 0.269 1.00 94.06 90 THR A O 1
ATOM 731 N N . THR A 1 91 ? -4.836 -12.029 -0.385 1.00 94.25 91 THR A N 1
ATOM 732 C CA . THR A 1 91 ? -3.582 -11.694 0.285 1.00 94.25 91 THR A CA 1
ATOM 733 C C . THR A 1 91 ? -2.625 -11.001 -0.681 1.00 94.25 91 THR A C 1
ATOM 735 O O . THR A 1 91 ? -2.855 -10.989 -1.891 1.00 94.25 91 THR A O 1
ATOM 738 N N . LEU A 1 92 ? -1.516 -10.456 -0.179 1.00 92.44 92 LEU A N 1
ATOM 739 C CA . LEU A 1 92 ? -0.445 -9.927 -1.031 1.00 92.44 92 LEU A CA 1
ATOM 740 C C . LEU A 1 92 ? 0.080 -10.977 -2.020 1.00 92.44 92 LEU A C 1
ATOM 742 O O . LEU A 1 92 ? 0.312 -10.657 -3.181 1.00 92.44 92 LEU A O 1
ATOM 746 N N . GLU A 1 93 ? 0.213 -12.231 -1.588 1.00 93.38 93 GLU A N 1
ATOM 747 C CA . GLU A 1 93 ? 0.549 -13.350 -2.473 1.00 93.38 93 GLU A CA 1
ATOM 748 C C . GLU A 1 93 ? -0.498 -13.547 -3.572 1.00 93.38 93 GLU A C 1
ATOM 750 O O . GLU A 1 93 ? -0.136 -13.752 -4.724 1.00 93.38 93 GLU A O 1
ATOM 755 N N . GLY A 1 94 ? -1.786 -13.412 -3.242 1.00 92.31 94 GLY A N 1
ATOM 756 C CA . GLY A 1 94 ? -2.878 -13.480 -4.217 1.00 92.31 94 GLY A CA 1
ATOM 757 C C . GLY A 1 94 ? -2.871 -12.353 -5.256 1.00 92.31 94 GLY A C 1
ATOM 758 O O . GLY A 1 94 ? -3.491 -12.502 -6.305 1.00 92.31 94 GLY A O 1
ATOM 759 N N . TYR A 1 95 ? -2.165 -11.251 -4.989 1.00 91.50 95 TYR A N 1
ATOM 760 C CA . TYR A 1 95 ? -1.904 -10.168 -5.945 1.00 91.50 95 TYR A CA 1
ATOM 761 C C . TYR A 1 95 ? -0.563 -10.323 -6.682 1.00 91.50 95 TYR A C 1
ATOM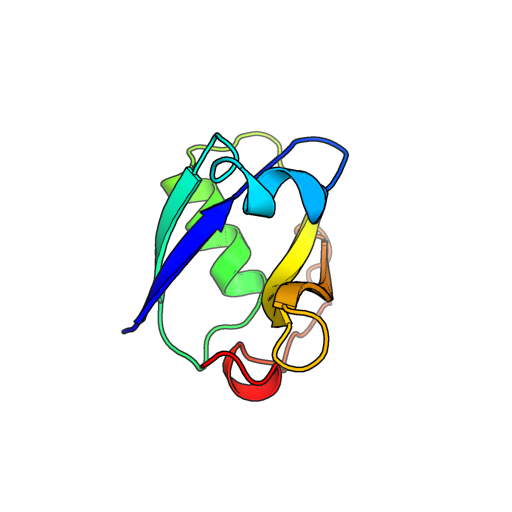 763 O O . TYR A 1 95 ? -0.078 -9.357 -7.271 1.00 91.50 95 TYR A O 1
ATOM 771 N N . ASP A 1 96 ? 0.062 -11.501 -6.610 1.00 89.94 96 ASP A N 1
ATOM 772 C CA . ASP A 1 96 ? 1.383 -11.788 -7.172 1.00 89.94 96 ASP A CA 1
ATOM 773 C C . ASP A 1 96 ? 2.495 -10.866 -6.625 1.00 89.94 96 ASP A C 1
ATOM 775 O O . ASP A 1 96 ? 3.462 -10.541 -7.318 1.00 89.94 96 ASP A O 1
ATOM 779 N N . PHE A 1 97 ? 2.387 -10.439 -5.357 1.00 86.69 97 PHE A N 1
ATOM 780 C CA . PHE A 1 97 ? 3.421 -9.630 -4.709 1.00 86.69 97 PHE A CA 1
ATOM 781 C C . PHE A 1 97 ? 4.706 -10.454 -4.495 1.00 86.69 97 PHE A C 1
ATOM 783 O O . PHE A 1 97 ? 4.783 -11.365 -3.652 1.00 86.69 97 PHE A O 1
ATOM 790 N N . VAL A 1 98 ? 5.741 -10.118 -5.266 1.00 74.81 98 VAL A N 1
ATOM 791 C CA . VAL A 1 98 ? 7.040 -10.810 -5.284 1.00 74.81 98 VAL A CA 1
ATOM 792 C C . VAL A 1 98 ? 8.036 -10.245 -4.288 1.00 74.81 98 VAL A C 1
ATOM 794 O O . VAL A 1 98 ? 8.343 -9.037 -4.344 1.00 74.81 98 VAL A O 1
#

Radius of gyration: 13.59 Å; chains: 1; bounding box: 32×26×35 Å

Sequence (98 aa):
PTLIRTFFQKDNHHTVAEFAKEFPSPEAYVYTWKDATLRELSYTIIRTAKLSDVKTLSFMMVIPNMTEGGWQMLNLGTIDLEDMNLVETTTLEGYDFV

Secondary structure (DSSP, 8-state):
-EEEEEE--SSSPPPHHHHHHS--SSEEEEEE-TT-BHHHHHHHHHHHHT--S--EEEEEEEEE-TTTSSEEEEEEEEEESS-TT-----BTGGGT--

Foldseek 3Di:
DDKDKDADDPPDDDDLVCQQPDDDDDIFIFDDDQQAFVLNVVVRCCVGVVPPPDQKDWDWDWDADPPPGGIDIDGPGMDGPPPPPDDTRQGNVNVVND

InterPro domains:
  IPR010516 Sin3 associated polypeptide p18 [PF06487] (1-98)
  IPR010516 Sin3 associated polypeptide p18 [PTHR13082] (1-97)
  IPR042534 Sin3 associated polypeptide p18 superfamily [G3DSA:3.10.20.550] (1-98)